Protein AF-A0A5K1C1R1-F1 (afdb_monomer)

pLDDT: mean 97.19, std 3.52, range [73.44, 98.88]

Nearest PDB structures (foldseek):
  4ka7-assembly1_A  TM=9.930E-01  e=2.415E-06  Arabidopsis thaliana
  9c59-assembly1_D  TM=4.433E-01  e=5.689E+00  Homo sapiens

Solvent-accessible surface area (backbone atoms only — not comparable to full-atom values): 4775 Å² total; per-residue (Å²): 130,69,88,88,47,43,96,89,76,28,82,83,84,87,54,81,53,65,89,48,37,50,54,40,66,76,65,51,84,54,62,68,59,36,49,53,55,49,52,57,58,75,55,56,50,64,54,77,100,51,40,43,64,69,54,52,54,50,50,53,51,52,41,40,52,52,16,50,77,72,72,37,95,36,69,88,112

Mean predicted aligned error: 3.46 Å

Foldseek 3Di:
DPPPADPPPDDDDADLPPVRLVCCCVPPPDPVSNVVSVVCNVCAQCDDPSPCPVVVVVVLVVLCVVCVVVVHRGNVD

InterPro domains:
  IPR001567 Peptidase M3A/M3B catalytic domain [PF01432] (25-77)
  IPR024077 Neurolysin/Thimet oligopeptidase, domain 2 [G3DSA:1.10.1370.10] (2-77)
  IPR045090 Peptidase M3A/M3B [PTHR11804] (6-77)

Structure (mmCIF, N/CA/C/O backbone):
data_AF-A0A5K1C1R1-F1
#
_entry.id   AF-A0A5K1C1R1-F1
#
loop_
_atom_site.group_PDB
_atom_site.id
_atom_site.type_symbol
_atom_site.label_atom_id
_atom_site.label_alt_id
_atom_site.label_comp_id
_atom_site.label_asym_id
_atom_site.label_entity_id
_atom_site.label_seq_id
_atom_site.pdbx_PDB_ins_code
_atom_site.Cartn_x
_atom_site.Cartn_y
_atom_site.Cartn_z
_atom_site.occupancy
_atom_site.B_iso_or_equiv
_atom_site.auth_seq_id
_atom_site.auth_comp_id
_atom_site.auth_asym_id
_atom_site.auth_atom_id
_atom_site.pdbx_PDB_model_num
ATOM 1 N N . GLY A 1 1 ? -0.018 -1.754 -24.989 1.00 73.44 1 GLY A N 1
ATOM 2 C CA . GLY A 1 1 ? 1.448 -1.706 -24.829 1.00 73.44 1 GLY A CA 1
ATOM 3 C C . GLY A 1 1 ? 2.007 -0.697 -25.805 1.00 73.44 1 GLY A C 1
ATOM 4 O O . GLY A 1 1 ? 1.310 -0.379 -26.761 1.00 73.44 1 GLY A O 1
ATOM 5 N N . HIS A 1 2 ? 3.206 -0.174 -25.555 1.00 86.44 2 HIS A N 1
ATOM 6 C CA . HIS A 1 2 ? 3.879 0.696 -26.522 1.00 86.44 2 HIS A CA 1
ATOM 7 C C . HIS A 1 2 ? 4.151 -0.090 -27.814 1.00 86.44 2 HIS A C 1
ATOM 9 O O . HIS A 1 2 ? 4.562 -1.250 -27.746 1.00 86.44 2 HIS A O 1
ATOM 15 N N . GLU A 1 3 ? 3.891 0.511 -28.975 1.00 91.75 3 GLU A N 1
ATOM 16 C CA . GLU A 1 3 ? 4.129 -0.140 -30.266 1.00 91.75 3 GLU A CA 1
ATOM 17 C C . GLU A 1 3 ? 5.621 -0.482 -30.409 1.00 91.75 3 GLU A C 1
ATOM 19 O O . GLU A 1 3 ? 6.482 0.324 -30.048 1.00 91.75 3 GLU A O 1
ATOM 24 N N . GLY A 1 4 ? 5.921 -1.708 -30.853 1.00 91.00 4 GLY A N 1
ATOM 25 C CA . GLY A 1 4 ? 7.289 -2.219 -31.001 1.00 91.00 4 GLY A CA 1
ATOM 26 C C . GLY A 1 4 ? 7.970 -2.718 -29.719 1.00 91.00 4 GLY A C 1
ATOM 27 O O . GLY A 1 4 ? 9.095 -3.205 -29.801 1.00 91.00 4 GLY A O 1
ATOM 28 N N . ALA A 1 5 ? 7.318 -2.643 -28.553 1.00 94.50 5 ALA A N 1
ATOM 29 C CA . ALA A 1 5 ? 7.924 -3.105 -27.307 1.00 94.50 5 ALA A CA 1
ATOM 30 C C . ALA A 1 5 ? 8.041 -4.636 -27.237 1.00 94.50 5 ALA A C 1
ATOM 32 O O . ALA A 1 5 ? 7.058 -5.351 -27.440 1.00 94.50 5 ALA A O 1
ATOM 33 N N . THR A 1 6 ? 9.227 -5.132 -26.873 1.00 94.00 6 THR A N 1
ATOM 34 C CA . THR A 1 6 ? 9.471 -6.550 -26.549 1.00 94.00 6 THR A CA 1
ATOM 35 C C . THR A 1 6 ? 10.020 -6.695 -25.132 1.00 94.00 6 THR A C 1
ATOM 37 O O . THR A 1 6 ? 10.408 -5.707 -24.502 1.00 94.00 6 THR A O 1
ATOM 40 N N . ALA A 1 7 ? 10.073 -7.927 -24.620 1.00 90.38 7 ALA A N 1
ATOM 41 C CA . ALA A 1 7 ? 10.654 -8.195 -23.306 1.00 90.38 7 ALA A CA 1
ATOM 42 C C . ALA A 1 7 ? 12.140 -7.795 -23.239 1.00 90.38 7 ALA A C 1
ATOM 44 O O . ALA A 1 7 ? 12.606 -7.349 -22.193 1.00 90.38 7 ALA A O 1
ATOM 45 N N . GLU A 1 8 ? 12.861 -7.906 -24.353 1.00 94.56 8 GLU A N 1
ATOM 46 C CA . GLU A 1 8 ? 14.295 -7.636 -24.471 1.00 94.56 8 GLU A CA 1
ATOM 47 C C . GLU A 1 8 ? 14.602 -6.155 -24.708 1.00 94.56 8 GLU A C 1
ATOM 49 O O . GLU A 1 8 ? 15.586 -5.650 -24.172 1.00 94.56 8 GLU A O 1
ATOM 54 N N . ASN A 1 9 ? 13.778 -5.463 -25.503 1.00 94.94 9 ASN A N 1
ATOM 55 C CA . ASN A 1 9 ? 14.102 -4.123 -26.010 1.00 94.94 9 ASN A CA 1
ATOM 56 C C . ASN A 1 9 ? 13.284 -2.991 -25.371 1.00 94.94 9 ASN A C 1
ATOM 58 O O . ASN A 1 9 ? 13.631 -1.823 -25.539 1.00 94.94 9 ASN A O 1
ATOM 62 N N . GLY A 1 10 ? 12.226 -3.315 -24.621 1.00 94.75 10 GLY A N 1
ATOM 63 C CA . GLY A 1 10 ? 11.381 -2.322 -23.964 1.00 94.75 10 GLY A CA 1
ATOM 64 C C . GLY A 1 10 ? 10.646 -1.389 -24.945 1.00 94.75 10 GLY A C 1
ATOM 65 O O . GLY A 1 10 ? 10.619 -1.647 -26.147 1.00 94.75 10 GLY A O 1
ATOM 66 N N . PRO A 1 11 ? 10.018 -0.310 -24.449 1.00 94.56 11 PRO A N 1
ATOM 67 C CA . PRO A 1 11 ? 10.020 0.125 -23.052 1.00 94.56 11 PRO A CA 1
ATOM 68 C C . PRO A 1 11 ? 9.256 -0.828 -22.121 1.00 94.56 11 PRO A C 1
ATOM 70 O O . PRO A 1 11 ? 8.304 -1.494 -22.529 1.00 94.56 11 PRO A O 1
ATOM 73 N N . TRP A 1 12 ? 9.665 -0.864 -20.850 1.00 94.81 12 TRP A N 1
ATOM 74 C CA . TRP A 1 12 ? 9.002 -1.632 -19.791 1.00 94.81 12 TRP A CA 1
ATOM 75 C C . TRP A 1 12 ? 8.152 -0.720 -18.907 1.00 94.81 12 TRP A C 1
ATOM 77 O O . TRP A 1 12 ? 8.527 0.420 -18.640 1.00 94.81 12 TRP A O 1
ATOM 87 N N . MET A 1 13 ? 7.031 -1.241 -18.414 1.00 94.69 13 MET A N 1
ATOM 88 C CA . MET A 1 13 ? 6.182 -0.573 -17.430 1.00 94.69 13 MET A CA 1
ATOM 89 C C . MET A 1 13 ? 6.205 -1.376 -16.133 1.00 94.69 13 MET A C 1
ATOM 91 O O . MET A 1 13 ? 5.954 -2.579 -16.153 1.00 94.69 13 MET A O 1
ATOM 95 N N . ILE A 1 14 ? 6.498 -0.704 -15.020 1.00 96.31 14 ILE A N 1
ATOM 96 C CA . ILE A 1 14 ? 6.481 -1.297 -13.682 1.00 96.31 14 ILE A CA 1
ATOM 97 C C . ILE A 1 14 ? 5.188 -0.870 -12.994 1.00 96.31 14 ILE A C 1
ATOM 99 O O . ILE A 1 14 ? 4.893 0.319 -12.888 1.00 96.31 14 ILE A O 1
ATOM 103 N N . THR A 1 15 ? 4.427 -1.845 -12.515 1.00 98.00 15 THR A N 1
ATOM 104 C CA . THR A 1 15 ? 3.203 -1.656 -11.732 1.00 98.00 15 THR A CA 1
ATOM 105 C C . THR A 1 15 ? 3.401 -2.128 -10.289 1.00 98.00 15 THR A C 1
ATOM 107 O O . THR A 1 15 ? 4.399 -2.775 -9.957 1.00 98.00 15 THR A O 1
ATOM 110 N N . LEU A 1 16 ? 2.462 -1.776 -9.406 1.00 98.44 16 LEU A N 1
ATOM 111 C CA . LEU A 1 16 ? 2.540 -2.059 -7.965 1.00 98.44 16 LEU A CA 1
ATOM 112 C C . LEU A 1 16 ? 1.802 -3.341 -7.541 1.00 98.44 16 LEU A C 1
ATOM 114 O O . LEU A 1 16 ? 1.711 -3.619 -6.346 1.00 98.44 16 LEU A O 1
ATOM 118 N N . ASP A 1 17 ? 1.249 -4.119 -8.472 1.00 98.12 17 ASP A N 1
ATOM 119 C CA . ASP A 1 17 ? 0.738 -5.458 -8.175 1.00 98.12 17 ASP A CA 1
ATOM 120 C C . ASP A 1 17 ? 1.889 -6.449 -7.945 1.00 98.12 17 ASP A C 1
ATOM 122 O O . ASP A 1 17 ? 3.000 -6.282 -8.452 1.00 98.12 17 ASP A O 1
ATOM 126 N N . ALA A 1 18 ? 1.634 -7.474 -7.129 1.00 97.62 18 ALA A N 1
ATOM 127 C CA . ALA A 1 18 ? 2.683 -8.343 -6.596 1.00 97.62 18 ALA A CA 1
ATOM 128 C C . ALA A 1 18 ? 3.573 -9.014 -7.669 1.00 97.62 18 ALA A C 1
ATOM 130 O O . ALA A 1 18 ? 4.792 -9.011 -7.468 1.00 97.62 18 ALA A O 1
ATOM 131 N N . PRO A 1 19 ? 3.039 -9.527 -8.801 1.00 98.00 19 PRO A N 1
ATOM 132 C CA . PRO A 1 19 ? 3.856 -10.084 -9.883 1.00 98.00 19 PRO A CA 1
ATOM 133 C C . PRO A 1 19 ? 4.856 -9.109 -10.520 1.00 98.00 19 PRO A C 1
ATOM 135 O O . PRO A 1 19 ? 5.859 -9.562 -11.059 1.00 98.00 19 PRO A O 1
ATOM 138 N N . SER A 1 20 ? 4.619 -7.796 -10.450 1.00 97.56 20 SER A N 1
ATOM 139 C CA . SER A 1 20 ? 5.551 -6.763 -10.927 1.00 97.56 20 SER A CA 1
ATOM 140 C C . SER A 1 20 ? 6.438 -6.227 -9.796 1.00 97.56 20 SER A C 1
ATOM 142 O O . SER A 1 20 ? 7.661 -6.161 -9.922 1.00 97.56 20 SER A O 1
ATOM 144 N N . TYR A 1 21 ? 5.842 -5.897 -8.650 1.00 98.31 21 TYR A N 1
ATOM 145 C CA . TYR A 1 21 ? 6.530 -5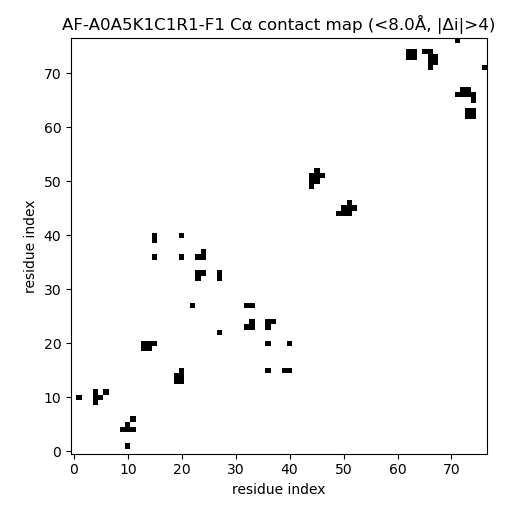.291 -7.508 1.00 98.31 21 TYR A CA 1
ATOM 146 C C . TYR A 1 21 ? 7.612 -6.194 -6.895 1.00 98.31 21 TYR A C 1
ATOM 148 O O . TYR A 1 21 ? 8.739 -5.747 -6.656 1.00 98.31 21 TYR A O 1
ATOM 156 N N . LEU A 1 22 ? 7.292 -7.468 -6.636 1.00 98.50 22 LEU A N 1
ATOM 157 C CA . LEU A 1 22 ? 8.202 -8.368 -5.921 1.00 98.50 22 LEU A CA 1
ATOM 158 C C . LEU A 1 22 ? 9.490 -8.658 -6.713 1.00 98.50 22 LEU A C 1
ATOM 160 O O . LEU A 1 22 ? 10.565 -8.520 -6.119 1.00 98.50 22 LEU A O 1
ATOM 164 N N . PRO A 1 23 ? 9.447 -8.966 -8.028 1.00 98.31 23 PRO A N 1
ATOM 165 C CA . PRO A 1 23 ? 10.667 -9.159 -8.810 1.00 98.31 23 PRO A CA 1
ATOM 166 C C . PRO A 1 23 ? 11.586 -7.937 -8.835 1.00 98.31 23 PRO A C 1
ATOM 168 O O . PRO A 1 23 ? 12.807 -8.100 -8.801 1.00 98.31 23 PRO A O 1
ATOM 171 N N . ILE A 1 24 ? 11.040 -6.714 -8.838 1.00 98.31 24 ILE A N 1
ATOM 172 C CA . ILE A 1 24 ? 11.867 -5.502 -8.765 1.00 98.31 24 ILE A CA 1
ATOM 173 C C . ILE A 1 24 ? 12.650 -5.468 -7.454 1.00 98.31 24 ILE A C 1
ATOM 175 O O . ILE A 1 24 ? 13.864 -5.261 -7.471 1.00 98.31 24 ILE A O 1
ATOM 179 N N . LEU A 1 25 ? 12.003 -5.732 -6.318 1.00 98.19 25 LEU A N 1
ATOM 180 C CA . LEU A 1 25 ? 12.699 -5.738 -5.031 1.00 98.19 25 LEU A CA 1
ATOM 181 C C . LEU A 1 25 ? 13.714 -6.876 -4.896 1.00 98.19 25 LEU A C 1
ATOM 183 O O . LEU A 1 25 ? 14.759 -6.685 -4.274 1.00 98.19 25 LEU A O 1
ATOM 187 N N . GLN A 1 26 ? 13.424 -8.040 -5.475 1.00 98.50 26 GLN A N 1
ATOM 188 C CA . GLN A 1 26 ? 14.265 -9.232 -5.355 1.00 98.50 26 GLN A CA 1
ATOM 189 C C . GLN A 1 26 ? 15.456 -9.236 -6.319 1.00 98.50 26 GLN A C 1
ATOM 191 O O . GLN A 1 26 ? 16.517 -9.761 -5.977 1.00 98.50 26 GLN A O 1
ATOM 196 N N . HIS A 1 27 ? 15.301 -8.674 -7.521 1.00 98.25 27 HIS A N 1
ATOM 197 C CA . HIS A 1 27 ? 16.251 -8.892 -8.616 1.00 98.25 27 HIS A CA 1
ATOM 198 C C . HIS A 1 27 ? 16.821 -7.614 -9.234 1.00 98.25 27 HIS A C 1
ATOM 200 O O . HIS A 1 27 ? 17.901 -7.670 -9.832 1.00 98.25 27 HIS A O 1
ATOM 206 N N . ALA A 1 28 ? 16.167 -6.454 -9.097 1.00 97.81 28 ALA A N 1
ATOM 207 C CA . ALA A 1 28 ? 16.708 -5.227 -9.674 1.00 97.81 28 ALA A CA 1
ATOM 208 C C . ALA A 1 28 ? 18.015 -4.845 -8.970 1.00 97.81 28 ALA A C 1
ATOM 210 O O . ALA A 1 28 ? 18.048 -4.608 -7.764 1.00 97.81 28 ALA A O 1
ATOM 211 N N . ARG A 1 29 ? 19.112 -4.736 -9.727 1.00 98.44 29 ARG A N 1
ATOM 212 C CA . ARG A 1 29 ? 20.427 -4.356 -9.176 1.00 98.44 29 ARG A CA 1
ATOM 213 C C . ARG A 1 29 ? 20.480 -2.883 -8.760 1.00 98.44 29 ARG A C 1
ATOM 215 O O . ARG A 1 29 ? 21.161 -2.544 -7.793 1.00 98.44 29 ARG A O 1
ATOM 222 N N . ASN A 1 30 ? 19.718 -2.023 -9.437 1.00 98.38 30 ASN A N 1
ATOM 223 C CA . ASN A 1 30 ? 19.645 -0.593 -9.148 1.00 98.38 30 ASN A CA 1
ATOM 224 C C . ASN A 1 30 ? 18.923 -0.333 -7.810 1.00 98.38 30 ASN A C 1
ATOM 226 O O . ASN A 1 30 ? 17.723 -0.569 -7.685 1.00 98.38 30 ASN A O 1
ATOM 230 N N . ARG A 1 31 ? 19.659 0.167 -6.808 1.00 98.31 31 ARG A N 1
ATOM 231 C CA . ARG A 1 31 ? 19.120 0.459 -5.469 1.00 98.31 31 ARG A CA 1
ATOM 232 C C . ARG A 1 31 ? 18.087 1.583 -5.482 1.00 98.31 31 ARG A C 1
ATOM 234 O O . ARG A 1 31 ? 17.084 1.453 -4.791 1.00 98.31 31 ARG A O 1
ATOM 241 N N . SER A 1 32 ? 18.325 2.645 -6.247 1.00 98.69 32 SER A N 1
ATOM 242 C CA . SER A 1 32 ? 17.407 3.782 -6.334 1.00 98.69 32 SER A CA 1
ATOM 243 C C . SER A 1 32 ? 16.060 3.351 -6.909 1.00 98.69 32 SER A C 1
ATOM 245 O O . SER A 1 32 ? 15.030 3.717 -6.361 1.00 98.69 32 SER A O 1
ATOM 247 N N . LEU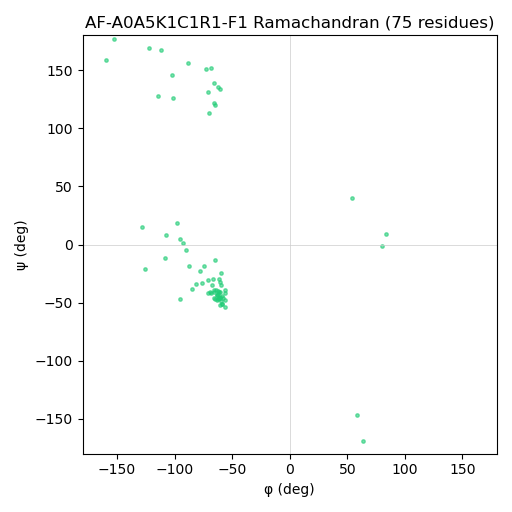 A 1 33 ? 16.067 2.470 -7.918 1.00 98.38 33 LEU A N 1
ATOM 248 C CA . LEU A 1 33 ? 14.835 1.883 -8.455 1.00 98.38 33 LEU A CA 1
ATOM 249 C C . LEU A 1 33 ? 14.080 1.066 -7.397 1.00 98.38 33 LEU A C 1
ATOM 251 O O . LEU A 1 33 ? 12.869 1.213 -7.250 1.00 98.38 33 LEU A O 1
ATOM 255 N N . ARG A 1 34 ? 14.784 0.215 -6.634 1.00 98.69 34 ARG A N 1
ATOM 256 C CA . ARG A 1 34 ? 14.149 -0.541 -5.541 1.00 98.69 34 ARG A CA 1
ATOM 257 C C . ARG A 1 34 ? 13.548 0.388 -4.490 1.00 98.69 34 ARG A C 1
ATOM 259 O O . ARG A 1 34 ? 12.466 0.104 -3.994 1.00 98.69 34 ARG A O 1
ATOM 266 N N . GLU A 1 35 ? 14.240 1.472 -4.145 1.00 98.81 35 GLU A N 1
ATOM 267 C CA . GLU A 1 35 ? 13.753 2.456 -3.177 1.00 98.81 35 GLU A CA 1
ATOM 268 C C . GLU A 1 35 ? 12.501 3.185 -3.674 1.00 98.81 35 GLU A C 1
ATOM 270 O O . GLU A 1 35 ? 11.527 3.273 -2.930 1.00 98.81 35 GLU A O 1
ATOM 275 N N . GLU A 1 36 ? 12.502 3.664 -4.916 1.00 98.75 36 GLU A N 1
ATOM 276 C CA . GLU A 1 36 ? 11.361 4.353 -5.525 1.00 98.75 36 GLU A CA 1
ATOM 277 C C . GLU A 1 36 ? 10.117 3.458 -5.540 1.00 98.75 36 GLU A C 1
ATOM 279 O O . GLU A 1 36 ? 9.066 3.829 -5.015 1.00 98.75 36 GLU A O 1
ATOM 284 N N . VAL A 1 37 ? 10.265 2.231 -6.045 1.00 98.50 37 VAL A N 1
ATOM 285 C CA . VAL A 1 37 ? 9.174 1.252 -6.120 1.00 98.50 37 VAL A CA 1
ATOM 286 C C . VAL A 1 37 ? 8.711 0.820 -4.726 1.00 98.50 37 VAL A C 1
ATOM 288 O O . VAL A 1 37 ? 7.510 0.686 -4.489 1.00 98.50 37 VAL A O 1
ATOM 291 N N . TYR A 1 38 ? 9.634 0.646 -3.773 1.00 98.69 38 TYR A N 1
ATOM 292 C CA . TYR A 1 38 ? 9.293 0.355 -2.380 1.00 98.69 38 TYR A CA 1
ATOM 293 C C . TYR A 1 38 ? 8.452 1.471 -1.762 1.00 98.69 38 TYR A C 1
ATOM 295 O O . TYR A 1 38 ? 7.378 1.187 -1.232 1.00 98.69 38 TYR A O 1
ATOM 303 N N . ARG A 1 39 ? 8.912 2.726 -1.856 1.00 98.75 39 ARG A N 1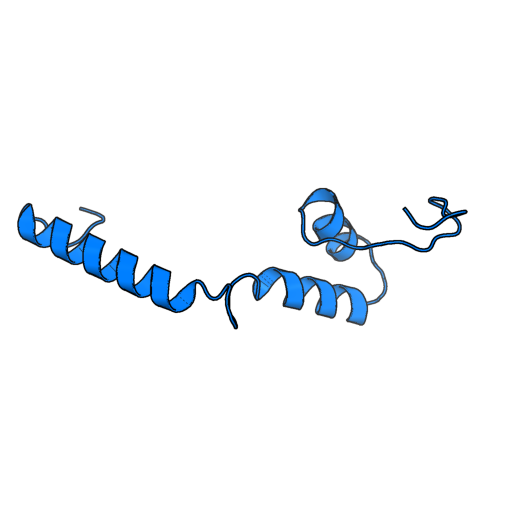
ATOM 304 C CA . ARG A 1 39 ? 8.215 3.893 -1.298 1.00 98.75 39 ARG A CA 1
ATOM 305 C C . ARG A 1 39 ? 6.827 4.040 -1.903 1.00 98.75 39 ARG A C 1
ATOM 307 O O . ARG A 1 39 ? 5.868 4.111 -1.143 1.00 98.75 39 ARG A O 1
ATOM 314 N N . ALA A 1 40 ? 6.723 3.970 -3.230 1.00 98.50 40 ALA A N 1
ATOM 315 C CA . ALA A 1 40 ? 5.444 4.027 -3.928 1.00 98.50 40 ALA A CA 1
ATOM 316 C C . ALA A 1 40 ? 4.470 2.936 -3.453 1.00 98.50 40 ALA A C 1
ATOM 318 O O . ALA A 1 40 ? 3.285 3.205 -3.299 1.00 98.50 40 ALA A O 1
ATOM 319 N N . TYR A 1 41 ? 4.950 1.715 -3.184 1.00 98.62 41 TYR A N 1
ATOM 320 C CA . TYR A 1 41 ? 4.110 0.615 -2.704 1.00 98.62 41 TYR A CA 1
ATOM 321 C C . TYR A 1 41 ? 3.627 0.799 -1.258 1.00 98.62 41 TYR A C 1
ATOM 323 O O . TYR A 1 41 ? 2.468 0.486 -0.965 1.00 98.62 41 TYR A O 1
ATOM 331 N N . ILE A 1 42 ? 4.489 1.270 -0.349 1.00 98.38 42 ILE A N 1
ATOM 332 C CA . ILE A 1 42 ? 4.138 1.414 1.076 1.00 98.38 42 ILE A CA 1
ATOM 333 C C . ILE A 1 42 ? 3.281 2.649 1.369 1.00 98.38 42 ILE A C 1
ATOM 335 O O . ILE A 1 42 ? 2.575 2.653 2.369 1.00 98.38 42 ILE A O 1
ATOM 339 N N . SER A 1 43 ? 3.315 3.666 0.505 1.00 98.25 43 SER A N 1
ATOM 340 C CA . SER A 1 43 ? 2.509 4.888 0.626 1.00 98.25 43 SER A CA 1
ATOM 341 C C . SER A 1 43 ? 1.246 4.860 -0.240 1.00 98.25 43 SER A C 1
ATOM 343 O O . SER A 1 43 ? 0.698 5.902 -0.598 1.00 98.25 43 SER A O 1
ATOM 345 N N . ARG A 1 44 ? 0.798 3.679 -0.679 1.00 98.50 44 ARG A N 1
ATOM 346 C CA . ARG A 1 44 ? -0.453 3.583 -1.441 1.00 98.50 44 ARG A CA 1
ATOM 347 C C . ARG A 1 44 ? -1.625 3.961 -0.553 1.00 98.50 44 ARG A C 1
ATOM 349 O O . ARG A 1 44 ? -1.714 3.495 0.579 1.00 98.50 44 ARG A O 1
ATOM 356 N N . ALA A 1 45 ? -2.554 4.716 -1.136 1.00 98.50 45 ALA A N 1
ATOM 357 C CA . ALA A 1 45 ? -3.791 5.121 -0.482 1.00 98.50 45 ALA A CA 1
ATOM 358 C C . ALA A 1 45 ? -3.554 5.826 0.869 1.00 98.50 45 ALA A C 1
ATOM 360 O O . ALA A 1 45 ? -4.247 5.559 1.850 1.00 98.50 45 ALA A O 1
ATOM 361 N N . SER A 1 46 ? -2.529 6.682 0.921 1.00 98.31 46 SER A N 1
ATOM 362 C CA . SER A 1 46 ? -2.140 7.435 2.118 1.00 98.31 46 SER A CA 1
ATOM 363 C C . SER A 1 46 ? -1.990 8.943 1.868 1.00 98.31 46 SER A C 1
ATOM 365 O O . SER A 1 46 ? -1.325 9.613 2.652 1.00 98.31 46 SER A O 1
ATOM 367 N N . ASP A 1 47 ? -2.496 9.456 0.740 1.00 97.31 47 ASP A N 1
ATOM 368 C CA . ASP A 1 47 ? -2.493 10.886 0.395 1.00 97.31 47 ASP A CA 1
ATOM 369 C C . ASP A 1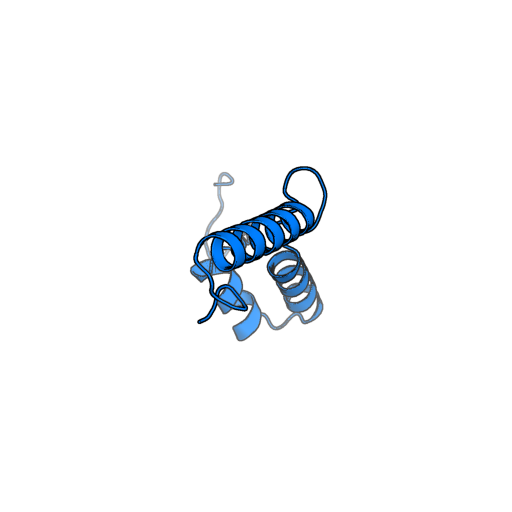 47 ? -3.568 11.198 -0.669 1.00 97.31 47 ASP A C 1
ATOM 371 O O . ASP A 1 47 ? -4.010 10.304 -1.405 1.00 97.31 47 ASP A O 1
ATOM 375 N N . GLY A 1 48 ? -3.973 12.467 -0.757 1.00 97.38 48 GLY A N 1
ATOM 376 C CA . GLY A 1 48 ? -4.941 12.988 -1.723 1.00 97.38 48 GLY A CA 1
ATOM 377 C C . GLY A 1 48 ? -6.315 12.312 -1.659 1.00 97.38 48 GLY A C 1
ATOM 378 O O . GLY A 1 48 ? -6.772 11.873 -0.606 1.00 97.38 48 GLY A O 1
ATOM 379 N N . ASP A 1 49 ? -6.969 12.196 -2.817 1.00 98.06 49 ASP A N 1
ATOM 380 C CA . ASP A 1 49 ? -8.331 11.647 -2.939 1.00 98.06 49 ASP A CA 1
ATOM 381 C C . ASP A 1 49 ? -8.444 10.157 -2.568 1.00 98.06 49 ASP A C 1
ATOM 383 O O . ASP A 1 49 ? -9.547 9.634 -2.415 1.00 98.06 49 ASP A O 1
ATOM 387 N N . LEU A 1 50 ? -7.312 9.455 -2.453 1.00 98.38 50 LEU A N 1
ATOM 388 C CA . LEU A 1 50 ? -7.252 8.028 -2.135 1.00 98.38 50 LEU A CA 1
ATOM 389 C C . LEU A 1 50 ? -6.751 7.759 -0.709 1.00 98.38 50 LEU A C 1
ATOM 391 O O . LEU A 1 50 ? -6.491 6.602 -0.385 1.00 98.38 50 LEU A O 1
ATOM 395 N N . ASP A 1 51 ? -6.579 8.781 0.135 1.00 98.50 51 ASP A N 1
ATOM 396 C CA . ASP A 1 51 ? -6.118 8.595 1.512 1.00 98.50 51 ASP A CA 1
ATOM 397 C C . ASP A 1 51 ? -7.128 7.805 2.364 1.00 98.50 51 ASP A C 1
ATOM 399 O O . ASP A 1 51 ? -8.264 8.223 2.598 1.00 98.50 51 ASP A O 1
ATOM 403 N N . ASN A 1 52 ? -6.687 6.662 2.886 1.00 98.69 52 ASN A N 1
ATOM 404 C CA . ASN A 1 52 ? -7.475 5.810 3.769 1.00 98.69 52 ASN A CA 1
ATOM 405 C C . ASN A 1 52 ? -7.307 6.140 5.259 1.00 98.69 52 ASN A C 1
ATOM 407 O O . ASN A 1 52 ? -8.001 5.537 6.080 1.00 98.69 52 ASN A O 1
ATOM 411 N N . THR A 1 53 ? -6.428 7.070 5.640 1.00 98.56 53 THR A N 1
ATOM 412 C CA . THR A 1 53 ? -6.113 7.366 7.050 1.00 98.56 53 THR A CA 1
ATOM 413 C C . THR A 1 53 ? -7.368 7.741 7.840 1.00 98.56 53 THR A C 1
ATOM 415 O O . THR A 1 53 ? -7.724 7.078 8.814 1.00 98.56 53 THR A O 1
ATOM 418 N N . SER A 1 54 ? -8.123 8.730 7.353 1.00 98.00 54 SER A N 1
ATOM 419 C CA . SER A 1 54 ? -9.358 9.177 8.015 1.00 98.00 54 SER A CA 1
ATOM 420 C C . SER A 1 54 ? -10.466 8.115 8.000 1.00 98.00 54 SER A C 1
ATOM 422 O O . SER A 1 54 ? -11.281 8.054 8.922 1.00 98.00 54 SER A O 1
ATOM 424 N N . LEU A 1 55 ? -10.504 7.251 6.978 1.00 98.56 55 LEU A N 1
ATOM 425 C CA . LEU A 1 55 ? -11.461 6.142 6.915 1.00 98.56 55 LEU A CA 1
ATOM 426 C C . LEU A 1 55 ? -11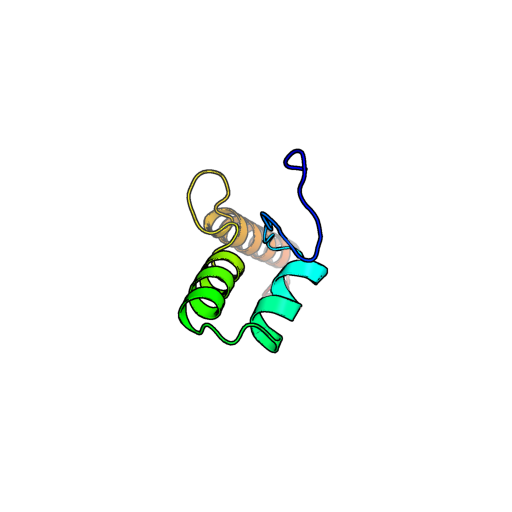.160 5.087 7.982 1.00 98.56 55 LEU A C 1
ATOM 428 O O . LEU A 1 55 ? -12.082 4.600 8.637 1.00 98.56 55 LEU A O 1
ATOM 432 N N . ILE A 1 56 ? -9.885 4.756 8.200 1.00 9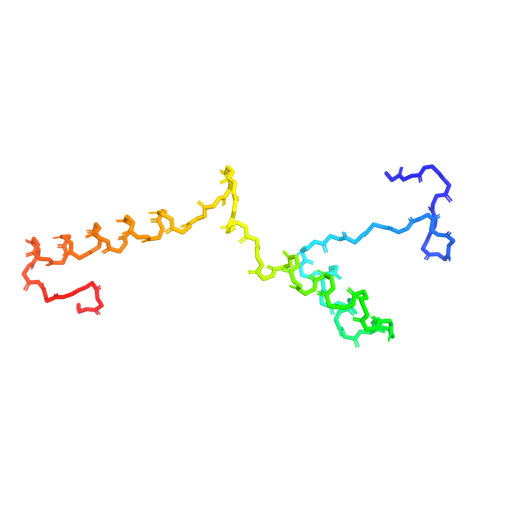8.81 56 ILE A N 1
ATOM 433 C CA . ILE A 1 56 ? -9.466 3.834 9.263 1.00 98.81 56 ILE A CA 1
ATOM 434 C C . ILE A 1 56 ? -9.868 4.393 10.632 1.00 98.81 56 ILE A C 1
ATOM 436 O O . ILE A 1 56 ? -10.477 3.664 11.419 1.00 98.81 56 ILE A O 1
ATOM 440 N N . ASP A 1 57 ? -9.627 5.679 10.893 1.00 98.69 57 ASP A N 1
ATOM 441 C CA . ASP A 1 57 ? -10.021 6.329 12.150 1.00 98.69 57 ASP A CA 1
ATOM 442 C C . ASP A 1 57 ? -11.536 6.253 12.390 1.00 98.69 57 ASP A C 1
ATOM 444 O O . ASP A 1 57 ? -11.994 5.891 13.481 1.00 98.69 57 ASP A O 1
ATOM 448 N N . GLN A 1 58 ? -12.336 6.525 11.355 1.00 98.75 58 GLN A N 1
ATOM 449 C CA . GLN A 1 58 ? -13.793 6.397 11.422 1.00 98.75 58 GLN A CA 1
ATOM 450 C C . GLN A 1 58 ? -14.230 4.951 11.681 1.00 98.75 58 GLN A C 1
ATOM 452 O O . GLN A 1 58 ? -15.089 4.712 12.533 1.00 98.75 58 GLN A O 1
ATOM 457 N N . ILE A 1 59 ? -13.624 3.973 11.004 1.00 98.88 59 ILE A N 1
ATOM 458 C CA . ILE A 1 59 ? -13.913 2.548 11.209 1.00 98.88 59 ILE A CA 1
ATOM 459 C C . ILE A 1 59 ? -13.603 2.138 12.652 1.00 98.88 59 ILE A C 1
ATOM 461 O O . ILE A 1 59 ? -14.414 1.448 13.274 1.00 98.88 59 ILE A O 1
ATOM 465 N N . LEU A 1 60 ? -12.464 2.556 13.209 1.00 98.81 60 LEU A N 1
ATOM 466 C CA . LEU A 1 60 ? -12.087 2.248 14.591 1.00 98.81 60 LEU A CA 1
ATOM 467 C C . LEU A 1 60 ? -13.064 2.867 15.594 1.00 98.81 60 LEU A C 1
ATOM 469 O O . LEU A 1 60 ? -13.507 2.180 16.519 1.00 98.81 60 LEU A O 1
ATOM 473 N N . LYS A 1 61 ? -13.469 4.122 15.376 1.00 98.81 61 LYS A N 1
ATOM 474 C CA . LYS A 1 61 ? -14.482 4.795 16.198 1.00 98.81 61 LYS A CA 1
ATOM 475 C C . LYS A 1 61 ? -15.812 4.038 16.184 1.00 98.81 61 LYS A C 1
ATOM 477 O O . LYS A 1 61 ? -16.328 3.698 17.247 1.00 98.81 61 LYS A O 1
ATOM 482 N N . LEU A 1 62 ? -16.325 3.701 15.001 1.00 98.88 62 LEU A N 1
ATOM 483 C CA . LEU A 1 62 ? -17.591 2.974 14.850 1.00 98.88 62 LEU A CA 1
ATOM 484 C C . LEU A 1 62 ? -17.523 1.562 15.448 1.00 98.88 62 LEU A C 1
ATOM 486 O O . LEU A 1 62 ? -18.470 1.103 16.089 1.00 98.88 62 LEU A O 1
ATOM 490 N N . ARG A 1 63 ? -16.392 0.866 15.290 1.00 98.81 63 ARG A N 1
ATOM 491 C CA . ARG A 1 63 ? -16.152 -0.445 15.915 1.00 98.81 63 ARG A CA 1
ATOM 492 C C . ARG A 1 63 ? -16.185 -0.363 17.440 1.00 98.81 63 ARG A C 1
ATOM 494 O O . ARG A 1 63 ? -16.776 -1.235 18.077 1.00 98.81 63 ARG A O 1
ATOM 501 N N . GLN A 1 64 ? -15.601 0.685 18.015 1.00 98.75 64 GLN A N 1
ATOM 502 C CA . GLN A 1 64 ? -15.624 0.925 19.455 1.00 98.75 64 GLN A CA 1
ATOM 503 C C . GLN A 1 64 ? -17.024 1.297 19.964 1.00 98.75 64 GLN A C 1
ATOM 505 O O . GLN A 1 64 ? -17.437 0.823 21.022 1.00 98.75 64 GLN A O 1
ATOM 510 N N . GLU A 1 65 ? -17.765 2.128 19.231 1.00 98.69 65 GLU A N 1
ATOM 511 C CA . GLU A 1 65 ? -19.155 2.475 19.553 1.00 98.69 65 GLU A CA 1
ATOM 512 C C . GLU A 1 65 ? -20.051 1.232 19.536 1.00 98.69 65 GLU A C 1
ATOM 514 O O . GLU A 1 65 ? -20.772 0.982 20.502 1.00 98.69 65 GLU A O 1
ATOM 519 N N . LYS A 1 66 ? -19.930 0.391 18.500 1.00 98.75 66 LYS A N 1
ATOM 520 C CA . LYS A 1 66 ? -20.631 -0.898 18.412 1.00 98.75 66 LYS A CA 1
ATOM 521 C C . LYS A 1 66 ? -20.330 -1.797 19.613 1.00 98.75 66 LYS A C 1
ATOM 523 O O . LYS A 1 66 ? -21.260 -2.351 20.189 1.00 98.75 66 LYS A O 1
ATOM 528 N N . ALA A 1 67 ? -19.059 -1.943 19.992 1.00 98.81 67 ALA A N 1
ATOM 529 C CA . ALA A 1 67 ? -18.671 -2.763 21.141 1.00 98.81 67 ALA A CA 1
ATOM 530 C C . ALA A 1 67 ? -19.354 -2.290 22.432 1.00 98.81 67 ALA A C 1
ATOM 532 O O . ALA A 1 67 ? -19.961 -3.093 23.139 1.00 98.81 67 ALA A O 1
ATOM 533 N N . ARG A 1 68 ? -19.351 -0.972 22.682 1.00 98.50 68 ARG A N 1
ATOM 534 C CA . ARG A 1 68 ? -20.010 -0.375 23.854 1.00 98.50 68 ARG A CA 1
ATOM 535 C C . ARG A 1 68 ? -21.518 -0.606 23.856 1.00 98.50 68 ARG A C 1
ATOM 537 O O . ARG A 1 68 ? -22.065 -0.939 24.900 1.00 98.50 68 ARG A O 1
ATOM 544 N N . LEU A 1 69 ? -22.180 -0.464 22.705 1.00 98.62 69 LEU A N 1
ATOM 545 C CA . LEU A 1 69 ? -23.621 -0.724 22.575 1.00 98.62 69 LEU A CA 1
ATOM 546 C C . LEU A 1 69 ? -23.990 -2.178 22.895 1.00 98.62 69 LEU A C 1
ATOM 548 O O . LEU A 1 69 ? -25.087 -2.438 23.377 1.00 98.62 69 LEU A O 1
ATOM 552 N N . LEU A 1 70 ? -23.074 -3.113 22.644 1.00 98.56 70 LEU A N 1
ATOM 553 C CA . LEU A 1 70 ? -23.253 -4.539 22.912 1.00 98.56 70 LEU A CA 1
ATOM 554 C C . LEU A 1 70 ? -22.728 -4.974 24.294 1.00 98.56 70 LEU A C 1
ATOM 556 O O . LEU A 1 70 ? -22.811 -6.152 24.626 1.00 98.56 70 LEU A O 1
ATOM 560 N N . GLY A 1 71 ? -22.206 -4.048 25.104 1.00 98.50 71 GLY A N 1
ATOM 561 C CA . GLY A 1 71 ? -21.709 -4.331 26.455 1.00 98.50 71 GLY A CA 1
ATOM 562 C C . GLY A 1 71 ? -20.274 -4.871 26.534 1.00 98.50 71 GLY A C 1
ATOM 563 O O . GLY A 1 71 ? -19.841 -5.256 2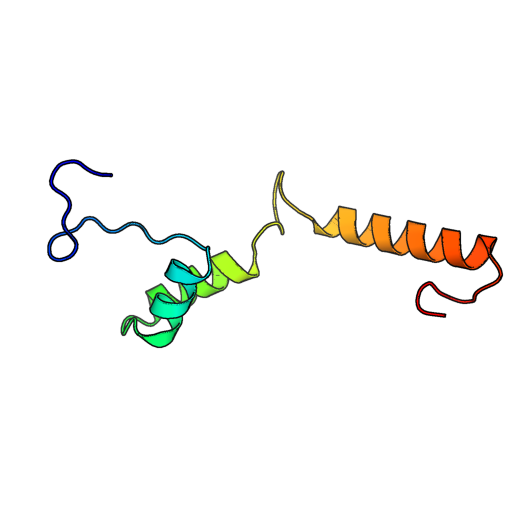7.618 1.00 98.50 71 GLY A O 1
ATOM 564 N N . TYR A 1 72 ? -19.523 -4.871 25.430 1.00 98.75 72 TYR A N 1
ATOM 565 C CA . TYR A 1 72 ? -18.103 -5.242 25.399 1.00 98.75 72 TYR A CA 1
ATOM 566 C C . TYR A 1 72 ? -17.206 -4.028 25.667 1.00 98.75 72 TYR A C 1
ATOM 568 O O . TYR A 1 72 ? -17.591 -2.880 25.411 1.00 98.75 72 TYR A O 1
ATOM 576 N N . LYS A 1 73 ? -15.975 -4.247 26.153 1.00 98.19 73 LYS A N 1
ATOM 577 C CA . LYS A 1 73 ? -15.040 -3.136 26.410 1.00 98.19 73 LYS A CA 1
ATOM 578 C C . LYS A 1 73 ? -14.431 -2.601 25.118 1.00 98.19 73 LYS A C 1
ATOM 580 O O . LYS A 1 73 ? -14.150 -1.404 25.022 1.00 98.19 73 LYS A O 1
ATOM 585 N N . ASN A 1 74 ? -14.220 -3.463 24.127 1.00 98.12 74 ASN A N 1
ATOM 586 C CA . ASN A 1 74 ? -13.614 -3.120 22.842 1.00 98.12 74 ASN A CA 1
ATOM 587 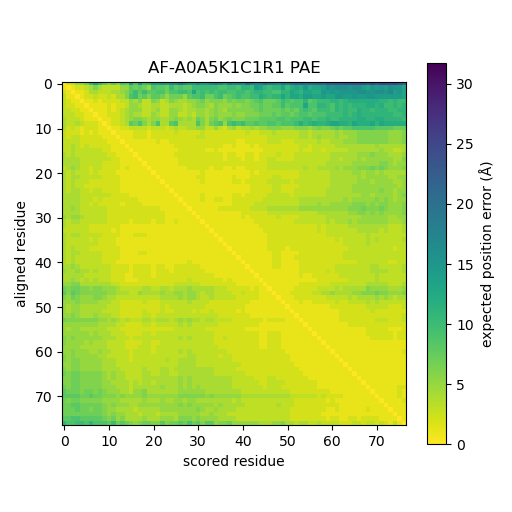C C . ASN A 1 74 ? -14.096 -4.072 21.732 1.00 98.12 74 ASN A C 1
ATOM 589 O O . ASN A 1 74 ? -14.872 -4.981 21.986 1.00 98.12 74 ASN A O 1
ATOM 593 N N . HIS A 1 75 ? -13.663 -3.834 20.492 1.00 98.38 75 HIS A N 1
ATOM 594 C CA . HIS A 1 75 ? -14.108 -4.602 19.322 1.00 98.38 75 HIS A CA 1
ATOM 595 C C . HIS A 1 75 ? -13.511 -6.017 19.195 1.00 98.38 75 HIS A C 1
ATOM 597 O O . HIS A 1 75 ? -14.023 -6.803 18.404 1.00 98.38 75 HIS A O 1
ATOM 603 N N . ALA A 1 76 ? -12.400 -6.311 19.877 1.00 98.19 76 ALA A N 1
ATOM 604 C CA . ALA A 1 76 ? -11.718 -7.604 19.797 1.00 98.19 76 ALA A CA 1
ATOM 605 C C . ALA A 1 76 ? -12.257 -8.643 20.800 1.00 98.19 76 ALA A C 1
ATOM 607 O O . ALA A 1 76 ? -11.994 -9.830 20.620 1.00 98.19 76 ALA A O 1
ATOM 608 N N . GLU A 1 77 ? -12.960 -8.189 21.842 1.00 95.19 77 GLU A N 1
ATOM 609 C CA . GLU A 1 77 ? -13.735 -9.021 22.779 1.00 95.19 77 GLU A CA 1
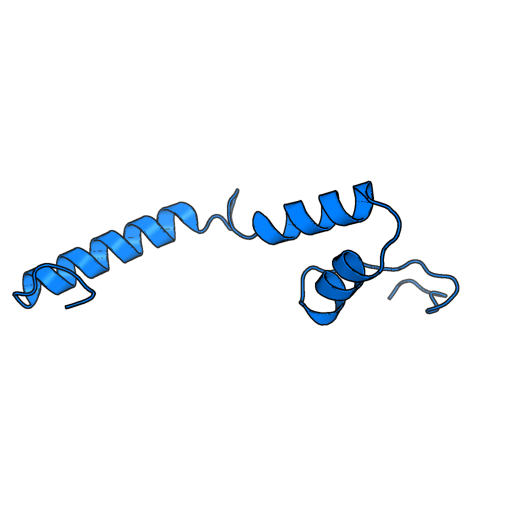ATOM 610 C C . GLU A 1 77 ? -15.041 -9.518 22.142 1.00 95.19 77 GLU A C 1
ATOM 612 O O . GLU A 1 77 ? -15.404 -10.684 22.419 1.00 95.19 77 GLU A O 1
#

Radius of gyration: 20.51 Å; Cα contacts (8 Å, |Δi|>4): 44; chains: 1; bounding box: 44×23×58 Å

Organism: NCBI:txid210225

Secondary structure (DSSP, 8-state):
--TT-BTTTB-----SSHHHHHHHHHH---HHHHHHHHHHHHTTTSSGGG--HHHHHHHHHHHHHHHHHTT-SSTT-

Sequence (77 aa):
GHEGATAENGPWMITLDAPSYLPILQHARNRSLREEVYRAYISRASDGDLDNTSLIDQILKLRQEKARLLGYKNHAE